Protein AF-A0A9P1ISJ3-F1 (afdb_monomer)

Structure (mmCIF, N/CA/C/O backbone):
data_AF-A0A9P1ISJ3-F1
#
_entry.id   AF-A0A9P1ISJ3-F1
#
loop_
_atom_site.group_PDB
_atom_site.id
_atom_site.type_symbol
_atom_site.label_atom_id
_atom_site.label_alt_id
_atom_site.label_comp_id
_atom_site.label_asym_id
_atom_site.label_entity_id
_atom_site.label_seq_id
_atom_site.pdbx_PDB_ins_code
_atom_site.Cartn_x
_atom_site.Cartn_y
_atom_site.Cartn_z
_atom_site.occupancy
_atom_site.B_iso_or_equiv
_atom_site.auth_seq_id
_atom_site.auth_comp_id
_atom_site.auth_asym_id
_atom_site.auth_atom_id
_atom_site.pdbx_PDB_model_num
ATOM 1 N N . MET A 1 1 ? -7.523 -19.072 -4.888 1.00 74.88 1 MET A N 1
ATOM 2 C CA . MET A 1 1 ? -7.715 -17.998 -3.887 1.00 74.88 1 MET A CA 1
ATOM 3 C C . MET A 1 1 ? -8.373 -16.818 -4.584 1.00 74.88 1 MET A C 1
ATOM 5 O O . MET A 1 1 ? -7.997 -16.539 -5.713 1.00 74.88 1 MET A O 1
ATOM 9 N N . ASN A 1 2 ? -9.365 -16.161 -3.982 1.00 89.69 2 ASN A N 1
ATOM 10 C CA . ASN A 1 2 ? -9.926 -14.926 -4.539 1.00 89.69 2 ASN A CA 1
ATOM 11 C C . ASN A 1 2 ? -9.198 -13.732 -3.898 1.00 89.69 2 ASN A C 1
ATOM 13 O O . ASN A 1 2 ? -9.303 -13.539 -2.688 1.00 89.69 2 ASN A O 1
ATOM 17 N N . VAL A 1 3 ? -8.417 -12.989 -4.692 1.00 91.75 3 VAL A N 1
ATOM 18 C CA . VAL A 1 3 ? -7.577 -11.874 -4.211 1.00 91.75 3 VAL A CA 1
ATOM 19 C C . VAL A 1 3 ? -8.436 -10.753 -3.640 1.00 91.75 3 VAL A C 1
ATOM 21 O O . VAL A 1 3 ? -8.182 -10.308 -2.527 1.00 91.75 3 VAL A O 1
ATOM 24 N N . THR A 1 4 ? -9.484 -10.347 -4.359 1.00 93.56 4 THR A N 1
ATOM 25 C CA . THR A 1 4 ? -10.406 -9.293 -3.922 1.00 93.56 4 THR A CA 1
ATOM 26 C C . THR A 1 4 ? -11.044 -9.651 -2.586 1.00 93.56 4 THR A C 1
ATOM 28 O O . THR A 1 4 ? -10.993 -8.856 -1.657 1.00 93.56 4 THR A O 1
ATOM 31 N N . GLN A 1 5 ? -11.546 -10.880 -2.442 1.00 94.88 5 GLN A N 1
ATOM 32 C CA . GLN A 1 5 ? -12.143 -11.330 -1.182 1.00 94.88 5 GLN A CA 1
ATOM 33 C C . GLN A 1 5 ? -11.133 -11.313 -0.023 1.00 94.88 5 GLN A C 1
ATOM 35 O O . GLN A 1 5 ? -11.467 -10.893 1.079 1.00 94.88 5 GLN A O 1
ATOM 40 N N . LYS A 1 6 ? -9.883 -11.742 -0.250 1.00 95.38 6 LYS A N 1
ATOM 41 C CA . LYS A 1 6 ? -8.854 -11.719 0.803 1.00 95.38 6 LYS A CA 1
ATOM 42 C C . LYS A 1 6 ? -8.417 -10.317 1.193 1.00 95.38 6 LYS A C 1
ATOM 44 O O . LYS A 1 6 ? -8.199 -10.077 2.375 1.00 95.38 6 LYS A O 1
ATOM 49 N N . LEU A 1 7 ? -8.323 -9.402 0.235 1.00 95.31 7 LEU A N 1
ATOM 50 C CA . LEU A 1 7 ? -8.064 -7.998 0.534 1.00 95.31 7 LEU A CA 1
ATOM 51 C C . LEU A 1 7 ? -9.229 -7.366 1.300 1.00 95.31 7 LEU A C 1
ATOM 53 O O . LEU A 1 7 ? -8.990 -6.572 2.201 1.00 95.31 7 LEU A O 1
ATOM 57 N N . GLU A 1 8 ? -10.471 -7.734 0.988 1.00 95.06 8 GLU A N 1
ATOM 58 C CA . GLU A 1 8 ? -11.652 -7.250 1.705 1.00 95.06 8 GLU A CA 1
ATOM 59 C C . GLU A 1 8 ? -11.694 -7.773 3.148 1.00 95.06 8 GLU A C 1
ATOM 61 O O . GLU A 1 8 ? -11.852 -6.988 4.078 1.00 95.06 8 GLU A O 1
ATOM 66 N N . GLU A 1 9 ? -11.460 -9.072 3.359 1.00 95.44 9 GLU A N 1
ATOM 67 C CA . GLU A 1 9 ? -11.330 -9.662 4.700 1.00 95.44 9 GLU A CA 1
ATOM 68 C C . GLU A 1 9 ? -10.212 -8.983 5.510 1.00 95.44 9 GLU A C 1
ATOM 70 O O . GLU A 1 9 ? -10.391 -8.675 6.688 1.00 95.44 9 GLU A O 1
ATOM 75 N N . LEU A 1 10 ? -9.073 -8.710 4.868 1.00 95.19 10 LEU A N 1
ATOM 76 C CA . LEU A 1 10 ? -7.933 -8.035 5.480 1.00 95.19 10 LEU A CA 1
ATOM 77 C C . LEU A 1 10 ? -8.252 -6.579 5.842 1.00 95.19 10 LEU A C 1
ATOM 79 O O . LEU A 1 10 ? -7.947 -6.144 6.951 1.00 95.19 10 LEU A O 1
ATOM 83 N N . MET A 1 11 ? -8.913 -5.847 4.946 1.00 94.12 11 MET A N 1
ATOM 84 C CA . MET A 1 11 ? -9.373 -4.478 5.187 1.00 94.12 11 MET A CA 1
ATOM 85 C C . MET A 1 11 ? -10.323 -4.423 6.386 1.00 94.12 11 MET A C 1
ATOM 87 O O . MET A 1 11 ? -10.158 -3.582 7.261 1.00 94.12 11 MET A O 1
ATOM 91 N N . LEU A 1 12 ? -11.283 -5.349 6.458 1.00 93.88 12 LEU A N 1
ATOM 92 C CA . LEU A 1 12 ? -12.256 -5.420 7.549 1.00 93.88 12 LEU A CA 1
ATOM 93 C C . LEU A 1 12 ? -11.651 -5.902 8.878 1.00 93.88 12 LEU A C 1
ATOM 95 O O . LEU A 1 12 ? -12.260 -5.700 9.927 1.00 93.88 12 LEU A O 1
ATOM 99 N N . SER A 1 13 ? -10.472 -6.533 8.858 1.00 93.94 13 SER A N 1
ATOM 100 C CA . SER A 1 13 ? -9.801 -7.024 10.069 1.00 93.94 13 SER A CA 1
ATOM 101 C C . SER A 1 13 ? -9.162 -5.919 10.919 1.00 93.94 13 SER A C 1
ATOM 103 O O . SER A 1 13 ? -8.897 -6.139 12.102 1.00 93.94 13 SER A O 1
ATOM 105 N N . ILE A 1 14 ? -8.922 -4.738 10.339 1.00 91.56 14 ILE A N 1
ATOM 106 C CA . ILE A 1 14 ? -8.285 -3.603 11.009 1.00 91.56 14 ILE A CA 1
ATOM 107 C C . ILE A 1 14 ? -9.225 -2.405 10.926 1.00 91.56 14 ILE A C 1
ATOM 109 O O . ILE A 1 14 ? -9.474 -1.849 9.856 1.00 91.56 14 ILE A O 1
ATOM 113 N N . GLU A 1 15 ? -9.729 -1.982 12.082 1.00 90.94 15 GLU A N 1
ATOM 114 C CA . GLU A 1 15 ? -10.587 -0.807 12.173 1.00 90.94 15 GLU A CA 1
ATOM 115 C C . GLU A 1 15 ? -9.859 0.446 11.663 1.00 90.94 15 GLU A C 1
ATOM 117 O O . GLU A 1 15 ? -8.708 0.704 12.013 1.00 90.94 15 GLU A O 1
ATOM 122 N N . GLY A 1 16 ? -10.548 1.231 10.833 1.00 89.88 16 GLY A N 1
ATOM 123 C CA . GLY A 1 16 ? -10.042 2.498 10.307 1.00 89.88 16 GLY A CA 1
ATOM 124 C C . GLY A 1 16 ? -9.358 2.411 8.941 1.00 89.88 16 GLY A C 1
ATOM 125 O O . GLY A 1 16 ? -9.141 3.458 8.326 1.00 89.88 16 GLY A O 1
ATOM 126 N N . ILE A 1 17 ? -9.090 1.206 8.417 1.00 92.62 17 ILE A N 1
ATOM 127 C CA . ILE A 1 17 ? -8.694 1.035 7.011 1.00 92.62 17 ILE A CA 1
ATOM 128 C C . ILE A 1 17 ? -9.916 1.259 6.117 1.00 92.62 17 ILE A C 1
ATOM 130 O O . ILE A 1 17 ? -10.947 0.607 6.257 1.00 92.62 17 ILE A O 1
ATOM 134 N N . CYS A 1 18 ? -9.792 2.199 5.183 1.00 90.44 18 CYS A N 1
ATOM 135 C CA . CYS A 1 18 ? -10.860 2.597 4.271 1.00 90.44 18 CYS A CA 1
ATOM 136 C C . CYS A 1 18 ? -10.774 1.879 2.922 1.00 90.44 18 CYS A C 1
ATOM 138 O O . CYS A 1 18 ? -11.801 1.622 2.293 1.00 90.44 18 CYS A O 1
ATOM 140 N N . ALA A 1 19 ? -9.553 1.603 2.457 1.00 92.44 19 ALA A N 1
ATOM 141 C CA . ALA A 1 19 ? -9.323 0.951 1.178 1.00 92.44 19 ALA A CA 1
ATOM 142 C C . ALA A 1 19 ? -7.951 0.282 1.108 1.00 92.44 19 ALA A C 1
ATOM 144 O O . ALA A 1 19 ? -6.978 0.761 1.696 1.00 92.44 19 ALA A O 1
ATOM 145 N N . ILE A 1 20 ? -7.876 -0.784 0.313 1.00 94.75 20 ILE A N 1
ATOM 146 C CA . ILE A 1 20 ? -6.623 -1.424 -0.083 1.00 94.75 20 ILE A CA 1
ATOM 147 C C . ILE A 1 20 ? -6.649 -1.607 -1.596 1.00 94.75 20 ILE A C 1
ATOM 149 O O . ILE A 1 20 ? -7.614 -2.133 -2.149 1.00 94.75 20 ILE A O 1
ATOM 153 N N . PHE A 1 21 ? -5.595 -1.188 -2.283 1.00 93.75 21 PHE A N 1
ATOM 154 C CA . PHE A 1 21 ? -5.449 -1.432 -3.714 1.00 93.75 21 PHE A CA 1
ATOM 155 C C . PHE A 1 21 ? -3.997 -1.712 -4.075 1.00 93.75 21 PHE A C 1
ATOM 157 O O . PHE A 1 21 ? -3.088 -1.289 -3.368 1.00 93.75 21 PHE A O 1
ATOM 164 N N . ALA A 1 22 ? -3.782 -2.442 -5.163 1.00 93.81 22 ALA A N 1
ATOM 165 C CA . ALA A 1 22 ? -2.455 -2.735 -5.681 1.00 93.81 22 ALA A CA 1
ATOM 166 C C . ALA A 1 22 ? -2.293 -2.158 -7.083 1.00 93.81 22 ALA A C 1
ATOM 168 O O . ALA A 1 22 ? -3.224 -2.235 -7.892 1.00 93.81 22 ALA A O 1
ATOM 169 N N . THR A 1 23 ? -1.111 -1.622 -7.367 1.00 93.12 23 THR A N 1
ATOM 170 C CA . THR A 1 23 ? -0.701 -1.230 -8.716 1.00 93.12 23 THR A CA 1
ATOM 171 C C . THR A 1 23 ? 0.520 -2.012 -9.159 1.00 93.12 23 THR A C 1
ATOM 173 O O . THR A 1 23 ? 1.316 -2.437 -8.321 1.00 93.12 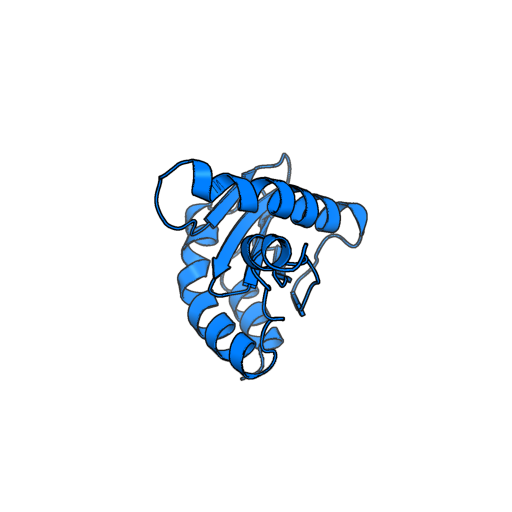23 THR A O 1
ATOM 176 N N . ASP A 1 24 ? 0.691 -2.144 -10.470 1.00 89.94 24 ASP A N 1
ATOM 177 C CA . ASP A 1 24 ? 1.988 -2.476 -11.062 1.00 89.94 24 ASP A CA 1
ATOM 178 C C . ASP A 1 24 ? 2.982 -1.296 -10.949 1.00 89.94 24 ASP A C 1
ATOM 180 O O . ASP A 1 24 ? 2.690 -0.260 -10.328 1.00 89.94 24 ASP A O 1
ATOM 184 N N . TYR A 1 25 ? 4.168 -1.455 -11.544 1.00 86.69 25 TYR A N 1
ATOM 185 C CA . TYR A 1 25 ? 5.207 -0.422 -11.582 1.00 86.69 25 TYR A CA 1
ATOM 186 C C . TYR A 1 25 ? 4.838 0.821 -12.400 1.00 86.69 25 TYR A C 1
ATOM 188 O O . TYR A 1 25 ? 5.401 1.886 -12.144 1.00 86.69 25 TYR A O 1
ATOM 196 N N . ASP A 1 26 ? 3.888 0.705 -13.327 1.00 85.31 26 ASP A N 1
ATOM 197 C CA . ASP A 1 26 ? 3.401 1.818 -14.146 1.00 85.31 26 ASP A CA 1
ATOM 198 C C . ASP A 1 26 ? 2.273 2.599 -13.448 1.00 85.31 26 ASP A C 1
ATOM 200 O O . ASP A 1 26 ? 1.823 3.642 -13.928 1.00 85.31 26 ASP A O 1
ATOM 204 N N . GLY A 1 27 ? 1.824 2.125 -12.281 1.00 87.06 27 GLY A N 1
ATOM 205 C CA . GLY A 1 27 ? 0.757 2.746 -11.502 1.00 87.06 27 GLY A CA 1
ATOM 206 C C . GLY A 1 27 ? -0.645 2.353 -11.954 1.00 87.06 27 GLY A C 1
ATOM 207 O O . GLY A 1 27 ? -1.620 2.987 -11.539 1.00 87.06 27 GLY A O 1
ATOM 208 N N . VAL A 1 28 ? -0.780 1.317 -12.783 1.00 88.94 28 VAL A N 1
ATOM 209 C CA . VAL A 1 28 ? -2.079 0.784 -13.190 1.00 88.94 28 VAL A CA 1
ATOM 210 C C . VAL A 1 28 ? -2.645 -0.051 -12.050 1.00 88.94 28 VAL A C 1
ATOM 212 O O . VAL A 1 28 ? -2.008 -0.978 -11.558 1.00 88.94 28 VAL A O 1
ATOM 215 N N . ILE A 1 29 ? -3.865 0.272 -11.617 1.00 90.56 29 ILE A N 1
ATOM 216 C CA . ILE A 1 29 ? -4.552 -0.473 -10.556 1.00 90.56 29 ILE A CA 1
ATOM 217 C C . ILE A 1 29 ? -4.925 -1.866 -11.074 1.00 90.56 29 ILE A C 1
ATOM 219 O O . ILE A 1 29 ? -5.719 -1.997 -12.005 1.00 90.56 29 ILE A O 1
ATOM 223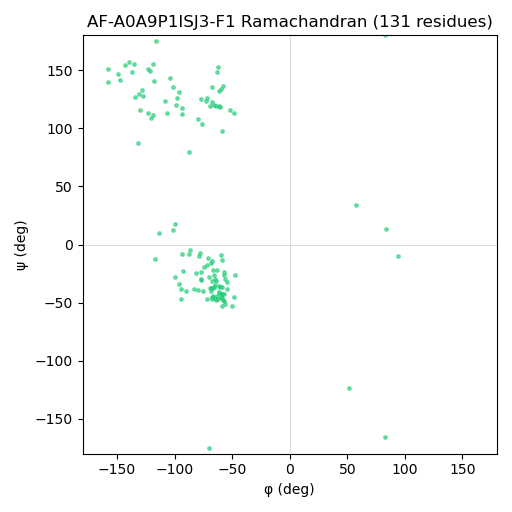 N N . VAL A 1 30 ? -4.395 -2.898 -10.419 1.00 91.44 30 VAL A N 1
ATOM 224 C CA . VAL A 1 30 ? -4.633 -4.313 -10.748 1.00 91.44 30 VAL A CA 1
ATOM 225 C C . VAL A 1 30 ? -5.778 -4.886 -9.917 1.00 91.44 30 VAL A C 1
ATOM 227 O O . VAL A 1 30 ? -6.594 -5.664 -10.408 1.00 91.44 30 VAL A O 1
ATOM 230 N N . VAL A 1 31 ? -5.868 -4.488 -8.647 1.00 92.06 31 VAL A N 1
ATOM 231 C CA . VAL A 1 31 ? -6.944 -4.901 -7.742 1.00 92.06 31 VAL A CA 1
ATOM 232 C C . VAL A 1 31 ? -7.232 -3.808 -6.723 1.00 92.06 31 VAL A C 1
ATOM 234 O O . VAL A 1 31 ? -6.331 -3.086 -6.303 1.00 92.06 31 VAL A O 1
ATOM 237 N N . GLN A 1 32 ? -8.494 -3.691 -6.318 1.00 92.12 32 GLN A N 1
ATOM 238 C CA . GLN A 1 32 ? -8.959 -2.686 -5.371 1.00 92.12 32 GLN A CA 1
ATOM 239 C C . GLN A 1 32 ? -10.114 -3.229 -4.522 1.00 92.12 32 GLN A C 1
ATOM 241 O O . GLN A 1 32 ? -11.002 -3.908 -5.039 1.00 92.12 32 GLN A O 1
ATOM 246 N N . VAL A 1 33 ? -10.119 -2.867 -3.239 1.00 93.19 33 VAL A N 1
ATOM 247 C CA . VAL A 1 33 ? -11.227 -3.034 -2.290 1.00 93.19 33 VAL A CA 1
ATOM 248 C C . VAL A 1 3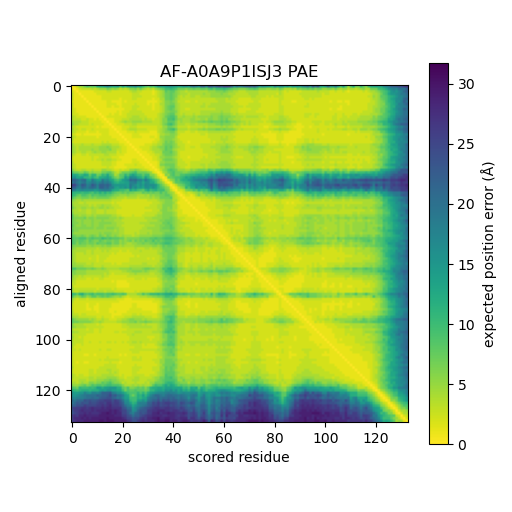3 ? -11.424 -1.763 -1.462 1.00 93.19 33 VAL A C 1
ATOM 250 O O . VAL A 1 33 ? -10.486 -0.988 -1.264 1.00 93.19 33 VAL A O 1
ATOM 253 N N . GLY A 1 34 ? -12.644 -1.567 -0.961 1.00 87.56 34 GLY A N 1
ATOM 254 C CA . GLY A 1 34 ? -13.007 -0.419 -0.131 1.00 87.56 34 GLY A CA 1
ATOM 255 C C . GLY A 1 34 ? -13.354 0.847 -0.912 1.00 87.56 34 GLY A C 1
ATOM 256 O O . GLY A 1 34 ? -13.347 0.880 -2.149 1.00 87.56 34 GLY A O 1
ATOM 257 N N . ASP A 1 35 ? -13.688 1.898 -0.165 1.00 76.75 35 ASP A N 1
ATOM 258 C CA . ASP A 1 35 ? -14.075 3.188 -0.735 1.00 76.75 35 ASP A CA 1
ATOM 259 C C . ASP A 1 35 ? -12.826 4.033 -0.976 1.00 76.75 35 ASP A C 1
ATOM 261 O O . ASP A 1 35 ? -12.436 4.899 -0.192 1.00 76.75 35 ASP A O 1
ATOM 265 N N . VAL A 1 36 ? -12.150 3.733 -2.082 1.00 67.12 36 VAL A N 1
ATOM 266 C CA . VAL A 1 36 ? -11.144 4.635 -2.631 1.00 67.12 36 VAL A CA 1
ATOM 267 C C . VAL A 1 36 ? -11.889 5.892 -3.088 1.00 67.12 36 VAL A C 1
ATOM 269 O O . VAL A 1 36 ? -12.763 5.765 -3.954 1.00 67.12 36 VAL A O 1
ATOM 272 N N . PRO A 1 37 ? -11.574 7.092 -2.557 1.00 59.56 37 PRO A N 1
ATOM 273 C CA . PRO A 1 37 ? -12.310 8.308 -2.873 1.00 59.56 37 PRO A CA 1
ATOM 274 C C . PRO A 1 37 ? -12.491 8.451 -4.387 1.00 59.56 37 PRO A C 1
ATOM 276 O O . PRO A 1 37 ? -11.527 8.648 -5.119 1.00 59.56 37 PRO A O 1
ATOM 279 N N . ARG A 1 38 ? -13.739 8.350 -4.867 1.00 48.06 38 ARG A N 1
ATOM 280 C CA . ARG A 1 38 ? -14.088 8.297 -6.306 1.00 48.06 38 ARG A CA 1
ATOM 281 C C . ARG A 1 38 ? -13.652 9.513 -7.126 1.00 48.06 38 ARG A C 1
ATOM 283 O O . ARG A 1 38 ? -13.743 9.497 -8.354 1.00 48.06 38 ARG A O 1
ATOM 290 N N . SER A 1 39 ? -13.185 10.569 -6.467 1.00 50.50 39 SER A N 1
ATOM 291 C CA . SER A 1 39 ? -12.379 11.598 -7.111 1.00 50.50 39 SER A CA 1
ATOM 292 C C . SER A 1 39 ? -11.135 10.918 -7.692 1.00 50.50 39 SER A C 1
ATOM 294 O O . SER A 1 39 ? -10.159 10.688 -6.985 1.00 50.50 39 SER A O 1
ATOM 296 N N . LYS A 1 40 ? -11.163 10.596 -8.995 1.00 49.47 40 LYS A N 1
ATOM 297 C CA . LYS A 1 40 ? -10.001 10.085 -9.752 1.00 49.47 40 LYS A CA 1
ATOM 298 C C . LYS A 1 40 ? -8.742 10.921 -9.504 1.00 49.47 40 LYS A C 1
ATOM 300 O O . LYS A 1 40 ? -7.635 10.408 -9.593 1.00 49.47 40 LYS A O 1
ATOM 305 N N . THR A 1 41 ? -8.919 12.193 -9.158 1.00 52.22 41 THR A N 1
ATOM 306 C CA . THR A 1 41 ? -7.858 13.116 -8.776 1.00 52.22 41 THR A CA 1
ATOM 307 C C . THR A 1 41 ? -7.108 12.649 -7.528 1.00 52.22 41 THR A C 1
ATOM 309 O O . THR A 1 41 ? -5.886 12.735 -7.524 1.00 52.22 41 THR A O 1
ATOM 312 N N . ASN A 1 42 ? -7.795 12.113 -6.506 1.00 59.88 42 ASN A N 1
ATOM 313 C CA . ASN A 1 42 ? -7.200 11.823 -5.199 1.00 59.88 42 ASN A CA 1
ATOM 314 C C . ASN A 1 42 ? -6.298 10.579 -5.168 1.00 59.88 42 ASN A C 1
ATOM 316 O O . ASN A 1 42 ? -5.235 10.584 -4.557 1.00 59.88 42 ASN A O 1
ATOM 320 N N . THR A 1 43 ? -6.690 9.510 -5.849 1.00 71.88 43 THR A N 1
ATOM 321 C CA . THR A 1 43 ? -5.879 8.283 -5.882 1.00 71.88 43 THR A CA 1
ATOM 322 C C . THR A 1 43 ? -4.736 8.404 -6.879 1.00 71.88 43 THR A C 1
ATOM 324 O O . THR A 1 43 ? -3.611 8.006 -6.583 1.00 71.88 43 THR A O 1
ATOM 327 N N . ASN A 1 44 ? -4.991 9.035 -8.032 1.00 77.44 44 ASN A N 1
ATOM 328 C CA . ASN A 1 44 ? -3.963 9.216 -9.053 1.00 77.44 44 ASN A CA 1
ATOM 329 C C . ASN A 1 44 ? -2.827 10.120 -8.577 1.00 77.44 44 ASN A C 1
ATOM 331 O O . ASN A 1 44 ? -1.685 9.857 -8.950 1.00 77.44 44 ASN A O 1
ATOM 335 N N . TRP A 1 45 ? -3.086 11.153 -7.761 1.00 82.31 45 TRP A N 1
ATOM 336 C CA . TRP A 1 45 ? -1.981 11.979 -7.261 1.00 82.31 45 TRP A CA 1
ATOM 337 C C . TRP A 1 45 ? -1.077 11.194 -6.313 1.00 82.31 45 TRP A C 1
ATOM 339 O O . TRP A 1 45 ? 0.134 11.365 -6.395 1.00 82.31 45 TRP A O 1
ATOM 349 N N . LEU A 1 46 ? -1.624 10.310 -5.468 1.00 87.38 46 LEU A N 1
ATOM 350 C CA . LEU A 1 46 ? -0.818 9.497 -4.554 1.00 87.38 46 LEU A CA 1
ATOM 351 C C . LEU A 1 46 ? 0.036 8.491 -5.327 1.00 87.38 46 LEU A C 1
ATOM 353 O O . LEU A 1 46 ? 1.229 8.375 -5.059 1.00 87.38 46 LEU A O 1
ATOM 357 N N . ILE A 1 47 ? -0.559 7.803 -6.307 1.00 90.38 47 ILE A N 1
ATOM 358 C CA . ILE A 1 47 ? 0.168 6.874 -7.182 1.00 90.38 47 ILE A CA 1
ATOM 359 C C . ILE A 1 47 ? 1.287 7.624 -7.912 1.00 90.38 47 ILE A C 1
ATOM 361 O O . ILE A 1 47 ? 2.450 7.255 -7.792 1.00 90.38 47 ILE A O 1
ATOM 365 N N . THR A 1 48 ? 0.957 8.729 -8.585 1.00 88.50 48 THR A N 1
ATOM 366 C CA . THR A 1 48 ? 1.926 9.533 -9.350 1.00 88.50 48 THR A CA 1
ATOM 367 C C . THR A 1 48 ? 3.045 10.076 -8.457 1.00 88.50 48 THR A C 1
ATOM 369 O O . THR A 1 48 ? 4.219 10.000 -8.812 1.00 88.50 48 THR A O 1
ATOM 372 N N . ALA A 1 49 ? 2.708 10.608 -7.277 1.00 87.56 49 ALA A N 1
ATOM 373 C CA . ALA A 1 49 ? 3.694 11.110 -6.326 1.00 87.56 49 ALA A CA 1
ATOM 374 C C . ALA A 1 49 ? 4.617 9.989 -5.835 1.00 87.56 49 ALA A C 1
ATOM 376 O O . ALA A 1 49 ? 5.832 10.173 -5.804 1.00 87.56 49 ALA A O 1
ATOM 377 N N . HIS A 1 50 ? 4.060 8.820 -5.506 1.00 91.88 50 HIS A N 1
ATOM 378 C CA . HIS A 1 50 ? 4.845 7.661 -5.095 1.00 91.88 50 HIS A CA 1
ATOM 379 C C . HIS A 1 50 ? 5.790 7.192 -6.210 1.00 91.88 50 HIS A C 1
ATOM 381 O O . HIS A 1 50 ? 6.978 7.022 -5.946 1.00 91.88 50 HIS A O 1
ATOM 387 N N . LEU A 1 51 ? 5.314 7.070 -7.455 1.00 90.81 51 LEU A N 1
ATOM 388 C CA . LEU A 1 51 ? 6.139 6.651 -8.596 1.00 90.81 51 LEU A CA 1
ATOM 389 C C . LEU A 1 51 ? 7.315 7.602 -8.870 1.00 90.81 51 LEU A C 1
ATOM 391 O O . LEU 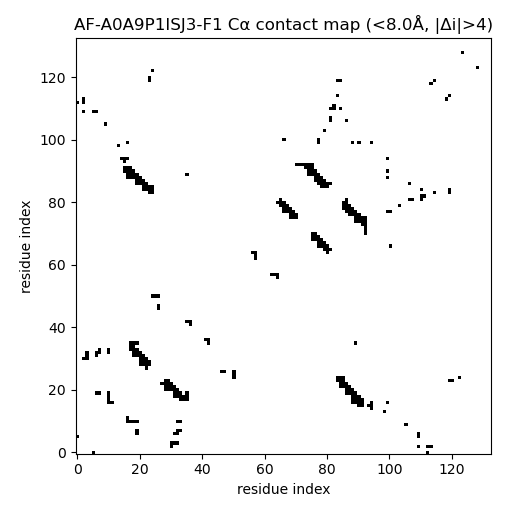A 1 51 ? 8.418 7.156 -9.180 1.00 90.81 51 LEU A O 1
ATOM 395 N N . ASN A 1 52 ? 7.120 8.909 -8.683 1.00 87.81 52 ASN A N 1
ATOM 396 C CA . ASN A 1 52 ? 8.201 9.887 -8.832 1.00 87.81 52 ASN A CA 1
ATOM 397 C C . ASN A 1 52 ? 9.284 9.753 -7.750 1.00 87.81 52 ASN A C 1
ATOM 399 O O . ASN A 1 52 ? 10.454 10.050 -8.001 1.00 87.81 52 ASN A O 1
ATOM 403 N N . VAL A 1 53 ? 8.906 9.320 -6.544 1.00 87.75 53 VAL A N 1
ATOM 404 C CA . VAL A 1 53 ? 9.825 9.208 -5.405 1.00 87.75 53 VAL A CA 1
ATOM 405 C C . VAL A 1 53 ? 10.490 7.835 -5.354 1.00 87.75 53 VAL A C 1
ATOM 407 O O . VAL A 1 53 ? 11.690 7.771 -5.102 1.00 87.75 53 VAL A O 1
ATOM 410 N N . ILE A 1 54 ? 9.767 6.746 -5.641 1.00 89.50 54 ILE A N 1
ATOM 411 C CA . ILE A 1 54 ? 10.260 5.367 -5.483 1.00 89.50 54 ILE A CA 1
ATOM 412 C C . ILE A 1 54 ? 11.520 5.098 -6.314 1.00 89.50 54 ILE A C 1
ATOM 414 O O . ILE A 1 54 ? 12.449 4.465 -5.823 1.00 89.50 54 ILE A O 1
ATOM 418 N N . GLY A 1 55 ? 11.619 5.669 -7.521 1.00 85.69 55 GLY A N 1
ATOM 419 C CA . GLY A 1 55 ? 12.821 5.575 -8.360 1.00 85.69 55 GLY A CA 1
ATOM 420 C C . GLY A 1 55 ? 14.041 6.332 -7.812 1.00 85.69 55 GLY A C 1
ATOM 421 O O . GLY A 1 55 ? 15.168 6.089 -8.239 1.00 85.69 55 GLY A O 1
ATOM 422 N N . GLN A 1 56 ? 13.848 7.246 -6.859 1.00 88.31 56 GLN A N 1
ATOM 423 C CA . GLN A 1 56 ? 14.935 7.966 -6.190 1.00 88.31 56 GLN A CA 1
ATOM 424 C C . GLN A 1 56 ? 15.387 7.275 -4.899 1.00 88.31 56 GLN A C 1
ATOM 426 O O . GLN A 1 56 ? 16.527 7.477 -4.487 1.00 88.31 56 GLN A O 1
ATOM 431 N N . ILE A 1 57 ? 14.542 6.448 -4.270 1.00 88.62 57 ILE A N 1
ATOM 432 C CA . ILE A 1 57 ? 14.844 5.821 -2.971 1.00 88.62 57 ILE A CA 1
ATOM 433 C C . ILE A 1 57 ? 16.121 4.961 -2.997 1.00 88.62 57 ILE A C 1
ATOM 435 O O . ILE A 1 57 ? 16.930 5.118 -2.079 1.00 88.62 57 ILE A O 1
ATOM 439 N N . PRO A 1 58 ? 16.398 4.133 -4.028 1.00 87.88 58 PRO A N 1
ATOM 440 C CA . PRO A 1 58 ? 17.640 3.355 -4.086 1.00 87.88 58 PRO A CA 1
ATOM 441 C C . PRO A 1 58 ? 18.912 4.212 -4.018 1.00 87.88 58 PRO A C 1
ATOM 443 O O . PRO A 1 58 ? 19.945 3.767 -3.519 1.00 87.88 58 PRO A O 1
ATOM 446 N N . LYS A 1 59 ? 18.838 5.478 -4.451 1.00 90.38 59 LYS A N 1
ATOM 447 C CA . LYS A 1 59 ? 19.968 6.421 -4.440 1.00 90.38 59 LYS A CA 1
ATOM 448 C C . LYS A 1 59 ? 20.354 6.881 -3.032 1.00 90.38 59 LYS A C 1
ATOM 450 O O . LYS A 1 59 ? 21.409 7.48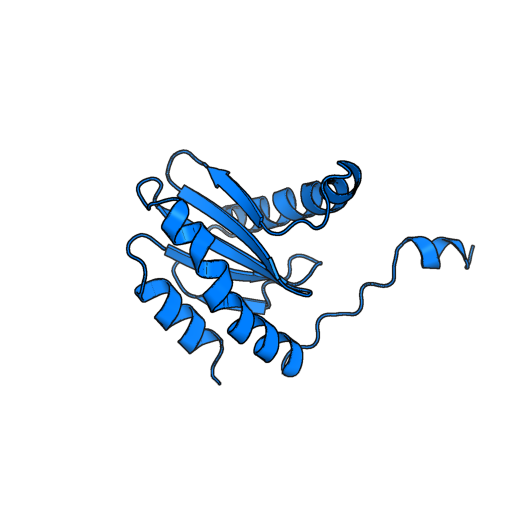5 -2.865 1.00 90.38 59 LYS A O 1
ATOM 455 N N . LEU A 1 60 ? 19.528 6.593 -2.024 1.00 89.62 60 LEU A N 1
ATOM 456 C CA . LEU A 1 60 ? 19.822 6.882 -0.620 1.00 89.62 60 LEU A CA 1
ATOM 457 C C . LEU A 1 60 ? 20.785 5.864 0.014 1.00 89.62 60 LEU A C 1
ATOM 459 O O . LEU A 1 60 ? 21.260 6.108 1.118 1.00 89.62 60 LEU A O 1
ATOM 463 N N . LEU A 1 61 ? 21.089 4.746 -0.664 1.00 90.56 61 LEU A N 1
ATOM 464 C CA . LEU A 1 61 ? 22.006 3.699 -0.184 1.00 90.56 61 LEU A CA 1
ATOM 465 C C . LEU A 1 61 ? 21.602 3.096 1.180 1.00 90.56 61 LEU A C 1
ATOM 467 O O . LEU A 1 61 ? 22.454 2.719 1.982 1.00 90.56 61 LEU A O 1
ATOM 471 N N . MET A 1 62 ? 20.293 2.988 1.441 1.00 89.62 62 MET A N 1
ATOM 472 C CA . MET A 1 62 ? 19.724 2.476 2.703 1.00 89.62 62 MET A CA 1
ATOM 473 C C . MET A 1 62 ? 19.223 1.022 2.616 1.00 89.62 62 MET A C 1
ATOM 475 O O . MET A 1 62 ? 18.537 0.550 3.521 1.00 89.62 62 MET A O 1
ATOM 479 N N . GLY A 1 63 ? 19.567 0.310 1.539 1.00 88.69 63 GLY A N 1
ATOM 480 C CA . GLY A 1 63 ? 19.043 -1.023 1.236 1.00 88.69 63 GLY A CA 1
ATOM 481 C C . GLY A 1 63 ? 17.678 -0.988 0.544 1.00 88.69 63 GLY A C 1
ATOM 482 O O . GLY A 1 63 ? 17.245 0.054 0.045 1.00 88.69 63 GLY A O 1
ATOM 483 N N . ASP A 1 64 ? 17.016 -2.143 0.500 1.00 85.50 64 ASP A N 1
ATOM 484 C CA . ASP A 1 64 ? 15.774 -2.317 -0.252 1.00 85.50 64 ASP A CA 1
ATOM 485 C C . ASP A 1 64 ? 14.602 -1.593 0.408 1.00 85.50 64 ASP A C 1
ATOM 487 O O . ASP A 1 64 ? 14.259 -1.831 1.573 1.00 85.50 64 ASP A O 1
ATOM 491 N N . HIS A 1 65 ? 13.931 -0.746 -0.370 1.00 89.88 65 HIS A N 1
ATOM 492 C CA . HIS A 1 65 ? 12.731 -0.058 0.078 1.00 89.88 65 HIS A CA 1
ATOM 493 C C . HIS A 1 65 ? 11.602 -1.055 0.357 1.00 89.88 65 HIS A C 1
ATOM 495 O O . HIS A 1 65 ? 11.119 -1.741 -0.541 1.00 89.88 65 HIS A O 1
ATOM 501 N N . GLN A 1 66 ? 11.139 -1.087 1.605 1.00 91.75 66 GLN A N 1
ATOM 502 C CA . GLN A 1 66 ? 10.028 -1.946 2.006 1.00 91.75 66 GLN A CA 1
ATOM 503 C C . GLN A 1 66 ? 8.696 -1.207 1.947 1.00 91.75 66 GLN A C 1
ATOM 505 O O . GLN A 1 66 ? 7.688 -1.752 1.490 1.00 91.75 66 GLN A O 1
ATOM 510 N N . SER A 1 67 ? 8.637 0.013 2.484 1.00 93.75 67 SER A N 1
ATOM 511 C CA . SER A 1 67 ? 7.385 0.752 2.625 1.00 93.75 67 SER A CA 1
ATOM 512 C C . SER A 1 67 ? 7.604 2.253 2.735 1.00 93.75 67 SER A C 1
ATOM 514 O O . SER A 1 67 ? 8.493 2.705 3.453 1.00 93.75 67 SER A O 1
ATOM 516 N N . SER A 1 68 ? 6.734 3.006 2.071 1.00 92.94 68 SER A N 1
ATOM 517 C CA . SER A 1 68 ? 6.589 4.450 2.221 1.00 92.94 68 SER A CA 1
ATOM 518 C C . SER A 1 68 ? 5.344 4.736 3.048 1.00 92.94 68 SER A C 1
ATOM 520 O O . SER A 1 68 ? 4.335 4.044 2.920 1.00 92.94 68 SER A O 1
ATOM 522 N N . PHE A 1 69 ? 5.395 5.761 3.890 1.00 93.62 69 PHE A N 1
ATOM 523 C CA . PHE A 1 69 ? 4.257 6.172 4.701 1.00 93.62 69 PHE A CA 1
ATOM 524 C C . PHE A 1 69 ? 4.003 7.665 4.519 1.00 93.62 69 PHE A C 1
ATOM 526 O O . PHE A 1 69 ? 4.931 8.472 4.576 1.00 93.62 69 PHE A O 1
ATOM 533 N N . PHE A 1 70 ? 2.742 8.021 4.307 1.00 90.94 70 PHE A N 1
ATOM 534 C CA . PHE A 1 70 ? 2.306 9.380 4.043 1.00 90.94 70 PHE A CA 1
ATOM 535 C C . PHE A 1 70 ? 1.183 9.764 5.004 1.00 90.94 70 PHE A C 1
ATOM 537 O O . PHE A 1 70 ? 0.173 9.068 5.097 1.00 90.94 70 PHE A O 1
ATOM 544 N N . GLN A 1 71 ? 1.345 10.895 5.686 1.00 90.25 71 GLN A N 1
ATOM 545 C CA . GLN A 1 71 ? 0.339 11.461 6.578 1.00 90.25 71 GLN A CA 1
ATOM 546 C C . GLN A 1 71 ? -0.258 12.716 5.937 1.00 90.25 71 GLN A C 1
ATOM 548 O O . GLN A 1 71 ? 0.470 13.661 5.636 1.00 90.25 71 GLN A O 1
ATOM 553 N N . PHE A 1 72 ? -1.577 12.735 5.768 1.00 87.06 72 PHE A N 1
ATOM 554 C CA . PHE A 1 72 ? -2.352 13.900 5.341 1.00 87.06 72 PHE A CA 1
ATOM 555 C C . PHE A 1 72 ? -3.308 14.326 6.461 1.00 87.06 72 PHE A C 1
ATOM 557 O O . PHE A 1 72 ? -3.426 13.655 7.490 1.00 87.06 72 PHE A O 1
ATOM 564 N N . ASP A 1 73 ? -4.012 15.440 6.256 1.00 84.50 73 ASP A N 1
ATOM 565 C CA . ASP A 1 73 ? -4.863 16.047 7.287 1.00 84.50 73 ASP A CA 1
ATOM 566 C C . ASP A 1 73 ? -5.959 15.100 7.800 1.00 84.50 73 ASP A C 1
ATOM 568 O O . ASP A 1 73 ? -6.195 15.014 9.005 1.00 84.50 73 ASP A O 1
ATOM 572 N N . SER A 1 74 ? -6.621 14.364 6.903 1.00 84.06 74 SER A N 1
ATOM 573 C CA . SER A 1 74 ? -7.747 13.472 7.231 1.00 84.06 74 SER A CA 1
ATOM 574 C C . SER A 1 74 ? -7.487 11.992 6.944 1.00 84.06 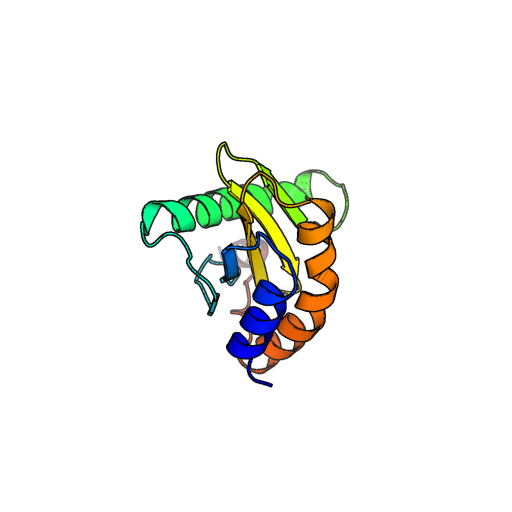74 SER A C 1
ATOM 576 O O . SER A 1 74 ? -8.238 11.131 7.404 1.00 84.06 74 SER A O 1
ATOM 578 N N . VAL A 1 75 ? -6.419 11.682 6.211 1.00 87.25 75 VAL A N 1
ATOM 579 C CA . VAL A 1 75 ? -6.104 10.340 5.712 1.00 87.25 75 VAL A CA 1
ATOM 580 C C . VAL A 1 75 ? -4.618 10.077 5.896 1.00 87.25 75 VAL A C 1
ATOM 582 O O . VAL A 1 75 ? -3.796 10.979 5.787 1.00 87.25 75 VAL A O 1
ATOM 585 N N . GLN A 1 76 ? -4.268 8.825 6.132 1.00 91.12 76 GLN A N 1
ATOM 586 C CA . GLN A 1 76 ? -2.901 8.332 6.064 1.00 91.12 76 GLN A CA 1
ATOM 587 C C . GLN A 1 76 ? -2.826 7.179 5.063 1.00 91.12 76 GLN A C 1
ATOM 589 O O . GLN A 1 76 ? -3.814 6.476 4.833 1.00 91.12 76 GLN A O 1
ATOM 594 N N . ALA A 1 77 ? -1.663 7.009 4.446 1.00 92.19 77 ALA A N 1
ATOM 595 C CA . ALA A 1 77 ? -1.426 5.990 3.441 1.00 92.19 77 ALA A CA 1
ATOM 596 C C . ALA A 1 77 ? -0.105 5.271 3.707 1.00 92.19 77 ALA A C 1
ATOM 598 O O . ALA A 1 77 ? 0.941 5.913 3.800 1.00 92.19 77 ALA A O 1
ATOM 599 N N . ALA A 1 78 ? -0.142 3.943 3.772 1.00 94.94 78 ALA A N 1
ATOM 600 C CA . ALA A 1 78 ? 1.056 3.123 3.653 1.00 94.94 78 ALA A CA 1
ATOM 601 C C . ALA A 1 78 ? 1.132 2.547 2.241 1.00 94.94 78 ALA A C 1
ATOM 603 O O . ALA A 1 78 ? 0.131 2.071 1.706 1.00 94.94 78 ALA A O 1
ATOM 604 N N . VAL A 1 79 ? 2.316 2.598 1.641 1.00 95.62 79 VAL A N 1
ATOM 605 C CA . VAL A 1 79 ? 2.595 1.994 0.341 1.00 95.62 79 VAL A CA 1
ATOM 606 C C . VAL A 1 79 ? 3.677 0.951 0.527 1.00 95.62 79 VAL A C 1
ATOM 608 O O . VAL A 1 79 ? 4.817 1.283 0.842 1.00 95.62 79 VAL A O 1
ATOM 611 N N . HIS A 1 80 ? 3.313 -0.312 0.363 1.00 95.88 80 HIS A N 1
ATOM 612 C CA . HIS A 1 80 ? 4.193 -1.453 0.545 1.00 95.88 80 HIS A CA 1
ATOM 613 C C . HIS A 1 80 ? 4.721 -1.918 -0.811 1.00 95.88 80 HIS A C 1
ATOM 615 O O . HIS A 1 80 ? 3.942 -2.332 -1.668 1.00 95.88 80 HIS A O 1
ATOM 621 N N . SER A 1 81 ? 6.042 -1.891 -0.987 1.00 92.75 81 SER A N 1
ATOM 622 C CA . SER A 1 81 ? 6.710 -2.514 -2.134 1.00 92.75 81 SER A CA 1
ATOM 623 C C . SER A 1 81 ? 6.821 -4.008 -1.856 1.00 92.75 81 SER A C 1
ATOM 625 O O . SER A 1 81 ? 7.538 -4.405 -0.935 1.00 92.75 81 SER A O 1
ATOM 627 N N . ILE A 1 82 ? 6.040 -4.831 -2.550 1.00 92.31 82 ILE A N 1
ATOM 628 C CA . ILE A 1 82 ? 6.038 -6.287 -2.383 1.00 92.31 82 ILE A CA 1
ATOM 629 C C . ILE A 1 82 ? 6.168 -6.898 -3.768 1.00 92.31 82 ILE A C 1
ATOM 631 O O . ILE A 1 82 ? 5.276 -6.729 -4.595 1.00 92.31 82 ILE A O 1
ATOM 635 N N . ASP A 1 83 ? 7.276 -7.600 -3.996 1.00 83.12 83 ASP A N 1
ATOM 636 C CA . ASP A 1 83 ? 7.637 -8.126 -5.309 1.00 83.12 83 ASP A CA 1
ATOM 637 C C . ASP A 1 83 ? 7.572 -7.002 -6.364 1.00 83.12 83 ASP A C 1
ATOM 639 O O . ASP A 1 83 ? 8.185 -5.942 -6.202 1.00 83.12 83 ASP A O 1
ATOM 643 N N . GLU A 1 84 ? 6.775 -7.211 -7.406 1.00 84.69 84 GLU A N 1
ATOM 644 C CA . GLU A 1 84 ? 6.573 -6.292 -8.523 1.00 84.69 84 GLU A CA 1
ATOM 645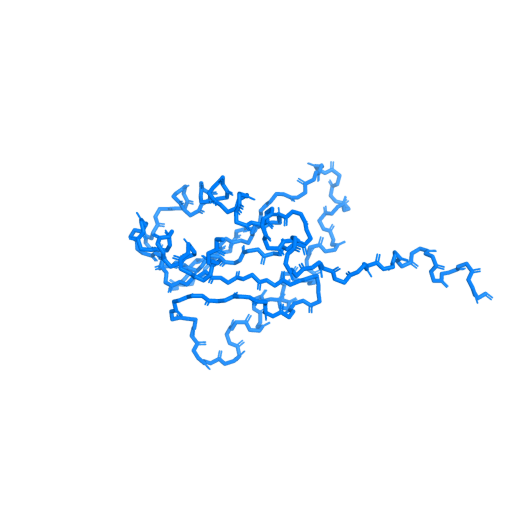 C C . GLU A 1 84 ? 5.283 -5.459 -8.406 1.00 84.69 84 GLU A C 1
ATOM 647 O O . GLU A 1 84 ? 4.806 -4.870 -9.376 1.00 84.69 84 GLU A O 1
ATOM 652 N N . TYR A 1 85 ? 4.719 -5.391 -7.197 1.00 92.19 85 TYR A N 1
ATOM 653 C CA . TYR A 1 85 ? 3.511 -4.634 -6.895 1.00 92.19 85 TYR A CA 1
ATOM 654 C C . TYR A 1 85 ? 3.726 -3.583 -5.810 1.00 92.19 85 TYR A C 1
ATOM 656 O O . TYR A 1 85 ? 4.481 -3.754 -4.846 1.00 92.19 85 TYR A O 1
ATOM 664 N N . PHE A 1 86 ? 2.961 -2.500 -5.924 1.00 94.31 86 PHE A N 1
ATOM 665 C CA . PHE A 1 86 ? 2.793 -1.517 -4.864 1.00 94.31 86 PHE A CA 1
ATOM 666 C C . PHE A 1 86 ? 1.407 -1.658 -4.250 1.00 94.31 86 PHE A C 1
ATOM 668 O O . PHE A 1 86 ? 0.401 -1.382 -4.899 1.00 94.31 86 PHE A O 1
ATOM 675 N N . PHE A 1 87 ? 1.350 -2.070 -2.985 1.00 95.62 87 PHE A N 1
ATOM 676 C CA . PHE A 1 87 ? 0.104 -2.145 -2.226 1.00 95.62 87 PHE A CA 1
ATOM 677 C C . PHE A 1 87 ? -0.107 -0.866 -1.427 1.00 95.62 87 PHE A C 1
ATOM 679 O O . PHE A 1 87 ? 0.660 -0.557 -0.519 1.00 95.62 87 PHE A O 1
ATOM 686 N N . TYR A 1 88 ? -1.176 -0.153 -1.741 1.00 95.06 88 TYR A N 1
ATOM 687 C CA . TYR A 1 88 ? -1.610 1.064 -1.080 1.00 95.06 88 TYR A CA 1
ATOM 688 C C . TYR A 1 88 ? -2.691 0.728 -0.060 1.00 95.06 88 TYR A C 1
ATOM 690 O O . TYR A 1 88 ? -3.709 0.120 -0.394 1.00 95.06 88 TYR A O 1
ATOM 698 N N . VAL A 1 89 ? -2.482 1.159 1.177 1.00 95.19 89 VAL A N 1
ATOM 699 C CA . VAL A 1 89 ? -3.398 0.964 2.300 1.00 95.19 89 VAL A CA 1
ATOM 700 C C . VAL A 1 89 ? -3.795 2.339 2.807 1.00 95.19 89 VAL A C 1
ATOM 702 O O . VAL A 1 89 ? -2.974 3.053 3.382 1.00 95.19 89 VAL A O 1
ATOM 705 N N . LEU A 1 90 ? -5.044 2.722 2.554 1.00 93.00 90 LEU A N 1
ATOM 706 C CA . LEU A 1 90 ? -5.605 4.001 2.975 1.00 93.00 90 LEU A CA 1
ATOM 707 C C . LEU A 1 90 ? -6.364 3.819 4.280 1.00 93.00 90 LEU A C 1
ATOM 709 O O . LEU A 1 90 ? -7.219 2.940 4.384 1.00 93.00 90 LEU A O 1
ATOM 713 N N . ALA A 1 91 ? -6.100 4.687 5.247 1.00 92.31 91 ALA A N 1
ATOM 714 C CA . ALA A 1 91 ? -6.773 4.667 6.534 1.00 92.31 91 ALA A CA 1
ATOM 715 C C . ALA A 1 91 ? -7.099 6.082 7.020 1.00 92.31 91 ALA A C 1
ATOM 717 O O . ALA A 1 91 ? -6.451 7.057 6.630 1.00 92.31 91 ALA A O 1
ATOM 718 N N . GLY A 1 92 ? -8.085 6.204 7.908 1.00 90.06 92 GLY A N 1
ATOM 719 C CA . GLY A 1 92 ? -8.368 7.471 8.589 1.00 90.06 92 GLY A CA 1
ATOM 720 C C . GLY A 1 92 ? -7.188 7.903 9.464 1.00 90.06 92 GLY A C 1
ATOM 721 O O . GLY A 1 92 ? -6.488 7.048 10.006 1.00 90.06 92 GLY A O 1
ATOM 722 N N . ASN A 1 93 ? -6.971 9.208 9.636 1.00 88.38 93 ASN A N 1
ATOM 723 C CA . ASN A 1 93 ? -5.834 9.795 10.373 1.00 88.38 93 ASN A CA 1
ATOM 724 C C . ASN A 1 93 ? -5.695 9.390 11.862 1.00 88.38 93 ASN A C 1
ATOM 726 O O . ASN A 1 93 ? -4.645 9.630 12.450 1.00 88.38 93 ASN A O 1
ATOM 730 N N . VAL A 1 94 ? -6.719 8.779 12.465 1.00 90.25 94 VAL A N 1
ATOM 731 C CA . VAL A 1 94 ? -6.696 8.259 13.848 1.00 90.25 94 VAL A CA 1
ATOM 732 C C . VAL A 1 94 ? -6.305 6.781 13.946 1.00 90.25 94 VAL A C 1
ATOM 734 O O . VAL A 1 94 ? -6.106 6.265 15.043 1.00 90.25 94 VAL A O 1
ATOM 737 N N . THR A 1 95 ? -6.202 6.086 12.811 1.00 92.19 95 THR A N 1
ATOM 738 C CA . THR A 1 95 ? -5.860 4.658 12.768 1.00 92.19 95 THR A CA 1
ATOM 739 C C . THR A 1 95 ? -4.414 4.451 13.239 1.00 92.19 95 THR A C 1
ATOM 741 O O . THR A 1 95 ? -3.530 5.196 12.811 1.00 92.19 95 THR A O 1
ATOM 744 N N . PRO A 1 96 ? -4.111 3.458 14.094 1.00 94.12 96 PRO A N 1
ATOM 745 C CA . PRO A 1 96 ? -2.743 3.237 14.552 1.00 94.12 96 PRO A CA 1
ATOM 746 C C . PRO A 1 96 ? -1.791 2.912 13.392 1.00 94.12 96 PRO A C 1
ATOM 748 O O . PRO A 1 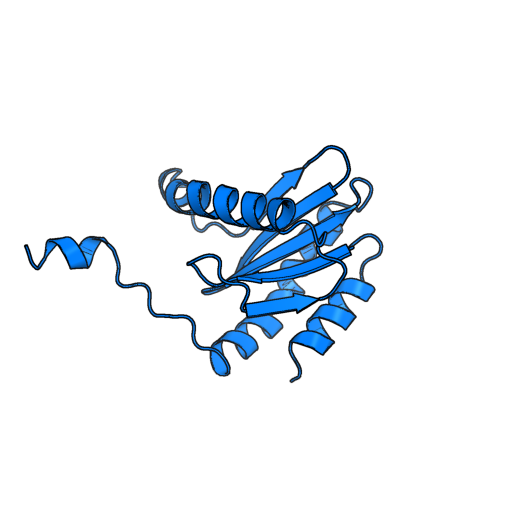96 ? -1.933 1.880 12.738 1.00 94.12 96 PRO A O 1
ATOM 751 N N . THR A 1 97 ? -0.765 3.740 13.179 1.00 94.12 97 THR A N 1
ATOM 752 C CA . THR A 1 97 ? 0.222 3.555 12.097 1.00 94.12 97 THR A CA 1
ATOM 753 C C . THR A 1 97 ? 0.886 2.179 12.132 1.00 94.12 97 THR A C 1
ATOM 755 O O . THR A 1 97 ? 1.074 1.557 11.091 1.00 94.12 97 THR A O 1
ATOM 758 N N . GLY A 1 98 ? 1.184 1.657 13.327 1.00 93.88 98 GLY A N 1
ATOM 759 C CA . GLY A 1 98 ? 1.740 0.310 13.481 1.00 93.88 98 GLY A CA 1
ATOM 760 C C . GLY A 1 98 ? 0.813 -0.790 12.952 1.00 93.88 98 GLY A C 1
ATOM 761 O O . GLY A 1 98 ? 1.291 -1.743 12.349 1.00 93.88 98 GLY A O 1
ATOM 762 N N . ALA A 1 99 ? -0.508 -0.642 13.105 1.00 91.94 99 ALA A N 1
ATOM 763 C CA . ALA A 1 99 ? -1.473 -1.599 12.562 1.00 91.94 99 ALA A CA 1
ATOM 764 C C . ALA A 1 99 ? -1.494 -1.562 11.028 1.00 91.94 99 ALA A C 1
ATOM 766 O O . ALA A 1 99 ? -1.522 -2.610 10.388 1.00 91.94 99 ALA A O 1
ATOM 767 N N . ILE A 1 100 ? -1.401 -0.363 10.447 1.00 94.31 100 ILE A N 1
ATOM 768 C CA . ILE A 1 100 ? -1.327 -0.172 8.995 1.00 94.31 100 ILE A CA 1
ATOM 769 C C . ILE A 1 100 ? -0.035 -0.784 8.448 1.00 94.31 100 ILE A C 1
ATOM 771 O O . ILE A 1 100 ? -0.080 -1.514 7.471 1.00 94.31 100 ILE A O 1
ATOM 775 N N . LEU A 1 101 ? 1.114 -0.538 9.084 1.00 94.62 101 LEU A N 1
ATOM 776 C CA . LEU A 1 101 ? 2.397 -1.054 8.597 1.00 94.62 101 LEU A CA 1
ATOM 777 C C . LEU A 1 101 ? 2.517 -2.581 8.727 1.00 94.62 101 LEU A C 1
ATOM 779 O O . LEU A 1 101 ? 3.044 -3.231 7.824 1.00 94.62 101 LEU A O 1
ATOM 783 N N . ASN A 1 102 ? 1.986 -3.159 9.808 1.00 94.06 102 ASN A N 1
ATOM 784 C CA . ASN A 1 102 ? 2.015 -4.606 10.054 1.00 94.06 102 ASN A CA 1
ATOM 785 C C . ASN A 1 102 ? 1.162 -5.411 9.062 1.00 94.06 102 ASN A C 1
ATOM 787 O O . ASN A 1 102 ? 1.303 -6.630 8.969 1.00 94.06 102 ASN A O 1
ATOM 791 N N . ILE A 1 103 ? 0.286 -4.757 8.296 1.00 94.94 103 ILE A N 1
ATOM 792 C CA . ILE A 1 103 ? -0.525 -5.424 7.275 1.00 94.94 103 ILE A CA 1
ATOM 793 C C . ILE A 1 103 ? 0.336 -6.037 6.160 1.00 94.94 103 ILE A C 1
ATOM 795 O O . ILE A 1 103 ? -0.095 -6.984 5.503 1.00 94.94 103 ILE A O 1
ATOM 799 N N . ARG A 1 104 ? 1.573 -5.545 5.980 1.00 95.38 104 ARG A N 1
ATOM 800 C CA . ARG A 1 104 ? 2.547 -6.037 4.997 1.00 95.38 104 ARG A CA 1
ATOM 801 C C . ARG A 1 104 ? 2.702 -7.555 5.031 1.00 95.38 104 ARG A C 1
ATOM 803 O O . ARG A 1 104 ? 2.668 -8.187 3.977 1.00 95.38 104 ARG A O 1
ATOM 810 N N . ASP A 1 105 ? 2.818 -8.138 6.221 1.00 94.38 105 ASP A N 1
ATOM 811 C CA . ASP A 1 105 ? 3.032 -9.580 6.378 1.00 94.38 105 ASP A CA 1
ATOM 812 C C . ASP A 1 105 ? 1.842 -10.395 5.857 1.00 94.38 105 ASP A C 1
ATOM 814 O O . ASP A 1 105 ? 2.002 -11.490 5.320 1.00 94.38 105 ASP A O 1
ATOM 818 N N . GLN A 1 106 ? 0.639 -9.829 5.957 1.00 95.00 106 GLN A N 1
ATOM 819 C CA . GLN A 1 106 ? -0.594 -10.426 5.448 1.00 95.00 106 GLN A CA 1
ATOM 820 C C . GLN A 1 106 ? -0.779 -10.181 3.944 1.00 95.00 106 GLN A C 1
ATOM 822 O O . GLN A 1 106 ? -1.433 -10.974 3.267 1.00 95.00 106 GLN A O 1
ATOM 827 N N . LEU A 1 107 ? -0.170 -9.123 3.399 1.00 95.62 107 LEU A N 1
ATOM 828 C CA . LEU A 1 107 ? -0.153 -8.836 1.965 1.00 95.62 107 LEU A CA 1
ATOM 829 C C . LEU A 1 107 ? 0.835 -9.723 1.193 1.00 95.62 107 LEU A C 1
ATOM 831 O O . LEU A 1 107 ? 0.556 -10.057 0.045 1.00 95.62 107 LEU A O 1
ATOM 835 N N . LEU A 1 108 ? 1.938 -10.173 1.803 1.00 94.31 108 LE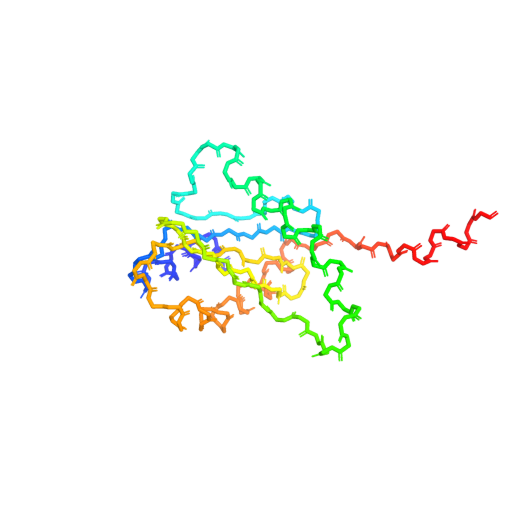U A N 1
ATOM 836 C CA . LEU A 1 108 ? 2.913 -11.085 1.177 1.00 94.31 108 LEU A CA 1
ATOM 837 C C . LEU A 1 108 ? 2.286 -12.339 0.528 1.00 94.31 108 LEU A C 1
ATOM 839 O O . LEU A 1 108 ? 2.540 -12.594 -0.652 1.00 94.31 108 LEU A O 1
ATOM 843 N N . PRO A 1 109 ? 1.460 -13.150 1.221 1.00 93.50 109 PRO A N 1
ATOM 844 C CA . PRO A 1 109 ? 0.828 -14.313 0.596 1.00 93.50 109 PRO A CA 1
ATOM 845 C C . PRO A 1 109 ? -0.175 -13.930 -0.504 1.00 93.50 109 PRO A C 1
ATOM 847 O O . PRO A 1 109 ? -0.388 -14.713 -1.432 1.00 93.50 109 PRO A O 1
ATOM 850 N N . ILE A 1 110 ? -0.771 -12.735 -0.429 1.00 94.25 110 ILE A N 1
ATOM 851 C CA . ILE A 1 110 ? -1.679 -12.214 -1.457 1.00 94.25 110 ILE A CA 1
ATOM 852 C C . ILE A 1 110 ? -0.885 -11.827 -2.710 1.00 94.25 110 ILE A C 1
ATOM 854 O O . ILE A 1 110 ? -1.260 -12.258 -3.800 1.00 94.25 110 ILE A O 1
ATOM 858 N N . SER A 1 111 ? 0.233 -11.109 -2.551 1.00 92.62 111 SER A N 1
ATOM 859 C CA . SER A 1 111 ? 1.168 -10.750 -3.629 1.00 92.62 111 SER A CA 1
ATOM 860 C C . SER A 1 111 ? 1.678 -11.988 -4.359 1.00 92.62 111 SER A C 1
ATOM 862 O O . SER A 1 111 ? 1.479 -12.126 -5.561 1.00 92.62 111 SER A O 1
ATOM 864 N N . ASN A 1 112 ? 2.187 -12.974 -3.615 1.00 91.69 112 ASN A N 1
ATOM 865 C CA . ASN A 1 112 ? 2.691 -14.232 -4.174 1.00 91.69 112 ASN A CA 1
ATOM 866 C C . ASN A 1 112 ? 1.675 -14.974 -5.055 1.00 91.69 112 ASN A C 1
ATOM 868 O O . ASN A 1 112 ? 2.046 -15.708 -5.973 1.00 91.69 112 ASN A O 1
ATOM 872 N N . TYR A 1 113 ? 0.384 -14.859 -4.745 1.00 91.81 113 TYR A N 1
ATOM 873 C CA . TYR A 1 113 ? -0.664 -15.423 -5.585 1.00 91.81 113 TYR A CA 1
ATOM 874 C C . TYR A 1 113 ? -1.026 -14.500 -6.747 1.00 91.81 113 TYR A C 1
ATOM 876 O O . TYR A 1 113 ? -1.262 -15.002 -7.844 1.00 91.81 113 TYR A O 1
ATOM 884 N N . LEU A 1 114 ? -1.060 -13.183 -6.520 1.00 90.75 114 LEU A N 1
ATOM 885 C CA . LEU A 1 114 ? -1.322 -12.183 -7.550 1.00 90.75 114 LEU A CA 1
ATOM 886 C C . LEU A 1 114 ? -0.311 -12.310 -8.697 1.00 90.75 114 LEU A C 1
ATOM 888 O O . LEU A 1 114 ? -0.740 -12.498 -9.829 1.00 90.75 114 LEU A O 1
ATOM 892 N N . THR A 1 115 ? 0.987 -12.394 -8.394 1.00 89.44 115 THR A N 1
ATOM 893 C CA . THR A 1 115 ? 2.077 -12.600 -9.368 1.00 89.44 115 THR A CA 1
ATOM 894 C C . THR A 1 115 ? 1.895 -13.863 -10.218 1.00 89.44 115 THR A C 1
ATOM 896 O O . THR A 1 115 ? 2.311 -13.916 -11.371 1.00 89.44 115 THR A O 1
ATOM 899 N N . LYS A 1 116 ? 1.241 -14.909 -9.688 1.00 88.69 116 LYS A N 1
ATOM 900 C CA . LYS A 1 116 ? 0.981 -16.151 -10.442 1.00 88.69 116 LYS A CA 1
ATOM 901 C C . LYS A 1 116 ? -0.160 -16.022 -11.447 1.00 88.69 116 LYS A C 1
ATOM 903 O O . LYS A 1 116 ? -0.170 -16.751 -12.434 1.00 88.69 116 LYS A O 1
ATOM 908 N N . ILE A 1 117 ? -1.153 -15.180 -11.164 1.00 88.81 117 ILE A N 1
ATOM 909 C CA . ILE A 1 117 ? -2.363 -15.037 -11.995 1.00 88.81 117 ILE A CA 1
ATOM 910 C C . ILE A 1 117 ? -2.300 -13.818 -12.915 1.00 88.81 117 ILE A C 1
ATOM 912 O O . ILE A 1 117 ? -2.925 -13.803 -13.970 1.00 88.81 117 ILE A O 1
ATOM 916 N N . CYS A 1 118 ? -1.555 -12.807 -12.496 1.00 85.12 118 CYS A N 1
ATOM 917 C CA . CYS A 1 118 ? -1.255 -11.591 -13.212 1.00 85.12 118 CYS A CA 1
ATOM 918 C C . CYS A 1 118 ? 0.259 -11.444 -13.068 1.00 85.12 118 CYS A C 1
ATOM 920 O O . CYS A 1 118 ? 0.720 -10.913 -12.072 1.00 85.12 118 CYS A O 1
ATOM 922 N N . PRO A 1 119 ? 1.068 -12.031 -13.957 1.00 81.38 119 PRO A N 1
ATOM 923 C CA . PRO A 1 119 ? 2.480 -11.712 -13.956 1.00 81.38 119 PRO A CA 1
ATOM 924 C C . PRO A 1 119 ? 2.613 -10.211 -14.261 1.00 81.38 119 PRO A C 1
ATOM 926 O O . PRO A 1 119 ? 1.941 -9.715 -15.173 1.00 81.38 119 PRO A O 1
ATOM 929 N N . PRO A 1 120 ? 3.410 -9.481 -13.480 1.00 71.56 120 PRO A N 1
ATOM 930 C CA . PRO A 1 120 ? 3.690 -8.084 -13.752 1.00 71.56 120 PRO A CA 1
ATOM 931 C C . PRO A 1 120 ? 4.404 -7.957 -15.100 1.00 71.56 120 PRO A C 1
ATOM 933 O O . PRO A 1 120 ? 5.040 -8.896 -15.587 1.00 71.56 120 PRO A O 1
ATOM 936 N N . VAL A 1 121 ? 4.234 -6.808 -15.748 1.00 69.75 121 VAL A N 1
ATOM 937 C CA . VAL A 1 121 ? 4.912 -6.539 -17.014 1.00 69.75 121 VAL A CA 1
ATOM 938 C C . VAL A 1 121 ? 6.403 -6.419 -16.719 1.00 69.75 121 VAL A C 1
ATOM 940 O O . VAL A 1 121 ? 6.793 -5.584 -15.903 1.00 69.75 121 VAL A O 1
ATOM 943 N N . GLU A 1 122 ? 7.224 -7.249 -17.372 1.00 61.47 122 GLU A N 1
ATOM 944 C CA . GLU A 1 122 ? 8.681 -7.185 -17.237 1.00 61.47 122 GLU A CA 1
ATOM 945 C C . GLU A 1 122 ? 9.153 -5.755 -17.496 1.00 61.47 122 GLU A C 1
ATOM 947 O O . GLU A 1 122 ? 9.016 -5.209 -18.596 1.00 61.47 122 GLU A O 1
ATOM 952 N N . ARG A 1 123 ? 9.724 -5.141 -16.463 1.00 58.72 123 ARG A N 1
ATOM 953 C CA . ARG A 1 123 ? 10.367 -3.846 -16.599 1.00 58.72 123 ARG A CA 1
ATOM 954 C C . ARG A 1 123 ? 11.709 -4.074 -17.280 1.00 58.72 123 ARG A C 1
ATOM 956 O O . ARG A 1 123 ? 12.649 -4.540 -16.642 1.00 58.72 123 ARG A O 1
ATOM 963 N N . ILE A 1 124 ? 11.799 -3.754 -18.570 1.00 56.59 124 ILE A N 1
ATOM 964 C CA . ILE A 1 124 ? 13.090 -3.674 -19.262 1.00 56.59 124 ILE A CA 1
ATOM 965 C C . ILE A 1 124 ? 13.894 -2.582 -18.536 1.00 56.59 124 ILE A C 1
ATOM 967 O O . ILE A 1 124 ? 13.414 -1.446 -18.471 1.00 56.59 124 ILE A O 1
ATOM 971 N N . PRO A 1 125 ? 15.053 -2.892 -17.927 1.00 56.03 125 PRO A N 1
ATOM 972 C CA . PRO A 1 125 ? 15.851 -1.889 -17.235 1.00 56.03 125 PRO A CA 1
ATOM 973 C C . PRO A 1 125 ? 16.228 -0.761 -18.200 1.00 56.03 125 PRO A C 1
ATOM 975 O O . PRO A 1 125 ? 16.651 -1.030 -19.324 1.00 56.03 125 PRO A O 1
ATOM 978 N N . ASP A 1 126 ? 16.124 0.497 -17.765 1.00 54.50 126 ASP A N 1
ATOM 979 C CA . ASP A 1 126 ? 16.504 1.658 -18.591 1.00 54.50 126 ASP A CA 1
ATOM 980 C C . ASP A 1 126 ? 17.975 1.581 -19.066 1.00 54.50 126 ASP A C 1
ATOM 982 O O . ASP A 1 126 ? 18.327 2.136 -20.109 1.00 54.50 126 ASP A O 1
ATOM 986 N N . ASP A 1 127 ? 18.820 0.833 -18.348 1.00 52.84 127 ASP A N 1
ATOM 987 C CA . ASP A 1 127 ? 20.215 0.564 -18.712 1.00 52.84 127 ASP A CA 1
ATOM 988 C C . ASP A 1 127 ? 20.357 -0.261 -20.009 1.00 52.84 127 ASP A C 1
ATOM 990 O O . ASP A 1 127 ? 21.324 -0.070 -20.750 1.00 52.84 127 ASP A O 1
ATOM 994 N N . ASP A 1 128 ? 19.388 -1.123 -20.345 1.00 46.03 128 ASP A N 1
ATOM 995 C CA . ASP A 1 128 ? 19.420 -1.921 -21.581 1.00 46.03 128 ASP A CA 1
ATOM 996 C C . ASP A 1 128 ? 19.035 -1.097 -22.820 1.00 46.03 128 ASP A C 1
ATOM 998 O O . ASP A 1 128 ? 19.461 -1.410 -23.935 1.00 46.03 128 ASP A O 1
ATOM 1002 N N . VAL A 1 129 ? 18.291 0.002 -22.652 1.00 48.88 129 VAL A N 1
ATOM 1003 C CA . VAL A 1 129 ? 17.868 0.879 -23.761 1.00 48.88 129 VAL A CA 1
ATOM 1004 C C . VAL A 1 129 ? 19.060 1.648 -24.345 1.00 48.88 129 VAL A C 1
ATOM 1006 O O . VAL A 1 129 ? 19.096 1.937 -25.541 1.00 48.88 129 VAL A O 1
ATOM 1009 N N . MET A 1 130 ? 20.086 1.905 -23.529 1.00 45.66 130 MET A N 1
ATOM 1010 C CA . MET A 1 130 ? 21.325 2.570 -23.948 1.00 45.66 130 MET A CA 1
ATOM 1011 C C . MET A 1 130 ? 22.289 1.650 -24.714 1.00 45.66 130 MET A C 1
ATOM 1013 O O . MET A 1 130 ? 23.287 2.132 -25.240 1.00 45.66 130 MET A O 1
ATOM 1017 N N . SER A 1 131 ? 22.014 0.342 -24.796 1.00 45.28 131 SER A N 1
ATOM 1018 C CA . SER A 1 131 ? 22.831 -0.609 -25.569 1.00 45.28 131 SER A CA 1
ATOM 1019 C C . SER A 1 131 ? 22.420 -0.725 -27.047 1.00 45.28 131 SER A C 1
ATOM 1021 O O . SER A 1 131 ? 23.133 -1.343 -27.839 1.00 45.28 131 SER A O 1
ATOM 1023 N N . TYR A 1 132 ? 21.295 -0.105 -27.427 1.00 51.03 132 TYR A N 1
ATOM 1024 C CA . TYR A 1 132 ? 20.719 -0.142 -28.778 1.00 51.03 132 TYR A CA 1
ATOM 1025 C C . TYR A 1 132 ? 20.733 1.213 -29.514 1.00 51.03 132 TYR A C 1
ATOM 1027 O O . TYR A 1 132 ? 20.127 1.328 -30.584 1.00 51.03 132 TYR A O 1
ATOM 1035 N N . MET A 1 133 ? 21.425 2.224 -28.978 1.00 42.94 133 MET A N 1
ATOM 1036 C CA . MET A 1 133 ? 21.715 3.502 -29.651 1.00 42.94 133 MET A CA 1
ATOM 1037 C C . MET A 1 133 ? 23.212 3.650 -29.910 1.00 42.94 133 MET A C 1
ATOM 1039 O O . MET A 1 133 ? 23.554 4.188 -30.988 1.00 42.94 133 MET A O 1
#

Secondary structure (DSSP, 8-state):
--HHHHHHHHHHHSTTEEEEEEE-TT--EEEEEE---S-HHHHHHHHHHHHHHHTTGGGG-SSS--EEEEE-SSEEEEEEEETTEEEEEEEETTS-HHHHHHTHHHHHHHHHHHHHHSPPPP---HHHHTT--

pLDDT: mean 84.93, std 14.08, range [42.94, 95.88]

Radius of gyration: 15.29 Å; Cα contacts (8 Å, |Δi|>4): 178; chains: 1; bounding box: 37×34×44 Å

InterPro domains:
  IPR015019 Ragulator complex protein LAMTOR3 [PF08923] (1-117)
  IPR015019 Ragulator complex protein LAMTOR3 [PTHR13378] (2-119)
  IPR015019 Ragulator complex protein LAMTOR3 [SM01278] (1-118)

Sequence (133 aa):
MNVTQKLEELMLSIEGICAIFATDYDGVIVVQVGDVPRSKTNTNWLITAHLNVIGQIPKLLMGDHQSSFFQFDSVQAAVHSIDEYFFYVLAGNVTPTGAILNIRDQLLPISNYLTKICPPVERIPDDDVMSYM

Solvent-accessible surface area (backbone atoms only — not comparable to full-atom values): 7845 Å² total; per-residue (Å²): 135,62,65,60,59,52,51,42,56,54,40,72,71,41,81,49,48,46,24,43,34,31,18,42,86,86,58,52,76,76,48,71,32,68,71,61,67,83,52,67,67,63,56,49,50,54,46,53,54,46,59,68,46,59,79,52,51,65,78,69,73,77,64,85,77,52,67,51,78,47,83,51,94,65,37,29,36,41,35,35,52,47,93,69,32,38,39,37,39,33,24,38,58,86,40,59,65,68,64,63,61,58,44,52,73,67,43,48,66,51,45,65,50,44,48,72,77,50,65,65,80,83,76,76,57,75,73,61,61,68,76,80,114

Organism: NCBI:txid860376

Mean predicted aligned error: 6.65 Å

Foldseek 3Di:
DDLQVLQQVLQVVFPFWAKKWKDFLVLDTPYIDGCPPPPPVVSVVVSVVCSVCVVCVVVVVPDDDAWDWADDPFKIWIWGDAPRMTMITIGTNPGPPVSRSVCSVVCNVSVVVCCVVPPGDDDPPPVVVVVVD

Nearest PDB structures (foldseek):
  5y3a-assembly1_B  TM=7.680E-01  e=5.651E-06  Homo sapiens
  7f8m-assembly3_F  TM=7.702E-01  e=7.236E-06  Candidatus Thorarchaeota archaeon SMTZ1-45
  6ehp-assembly1_B  TM=7.714E-01  e=1.262E-05  Homo sapiens
  2zl1-assembly1_B  TM=7.342E-01  e=2.490E-05  unclassified
  7yh1-assembly2_C  TM=6.655E-01  e=1.828E-05  Promethearchaeum syntrophicum